Protein AF-A0A640QKX6-F1 (afdb_monomer)

Mean predicted aligned error: 11.01 Å

Secondary structure (DSSP, 8-state):
-HHHHHHHHHHHHT--------------HHHHHH-TT--EE-PPPSSSS-EEEEETTEEEEEEEEGGGT--EEPTTSSEE--EEEEETTS-B-

pLDDT: mean 84.69, std 12.47, range [55.06, 97.12]

Nearest PDB structures (foldseek):
  4ch6-assembly1_A  TM=5.713E-01  e=3.322E+00  Methanosarcina mazei Go1
  5k1x-assembly1_A-2  TM=4.151E-01  e=3.128E+00  Methanosarcina mazei
  7cs1-assembly1_A  TM=3.395E-01  e=1.819E+00  Mycolicibacterium smegmatis MC2 155

Radius of gyration: 22.85 Å; Cα contacts (8 Å, |Δi|>4): 126; chains: 1; bounding box: 66×24×56 Å

Structure (mmCIF, N/CA/C/O backbone):
data_AF-A0A640QKX6-F1
#
_entry.id   AF-A0A640QKX6-F1
#
loop_
_atom_site.group_PDB
_atom_site.id
_atom_site.type_symbol
_atom_site.label_atom_id
_atom_site.label_alt_id
_atom_site.label_comp_id
_atom_site.label_asym_id
_atom_site.label_entity_id
_atom_site.label_seq_id
_atom_site.pdbx_PDB_ins_code
_atom_site.Cartn_x
_atom_site.Cartn_y
_atom_site.Cartn_z
_atom_site.occupancy
_atom_site.B_iso_or_equiv
_atom_site.auth_seq_id
_atom_site.auth_comp_id
_atom_site.auth_as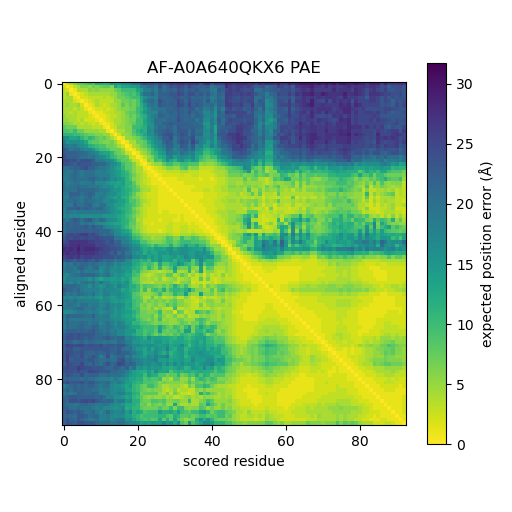ym_id
_atom_site.auth_atom_id
_atom_site.pdbx_PDB_model_num
ATOM 1 N N . MET A 1 1 ? -46.124 -13.759 39.223 1.00 60.88 1 MET A N 1
ATOM 2 C CA . MET A 1 1 ? -44.751 -13.410 39.667 1.00 60.88 1 MET A CA 1
ATOM 3 C C . MET A 1 1 ? -43.675 -14.411 39.217 1.00 60.88 1 MET A C 1
ATOM 5 O O . MET A 1 1 ? -42.645 -13.969 38.739 1.00 60.88 1 MET A O 1
ATOM 9 N N . ARG A 1 2 ? -43.899 -15.738 39.282 1.00 64.56 2 ARG A N 1
ATOM 10 C CA . ARG A 1 2 ? -42.896 -16.768 38.902 1.00 64.56 2 ARG A CA 1
ATOM 11 C C . ARG A 1 2 ? -42.511 -16.800 37.407 1.00 64.56 2 ARG A C 1
ATOM 13 O O . ARG A 1 2 ? -41.360 -17.054 37.087 1.00 64.56 2 ARG A O 1
ATOM 20 N N . ILE A 1 3 ? -43.450 -16.493 36.507 1.00 69.69 3 ILE A N 1
ATOM 21 C CA . ILE A 1 3 ? -43.237 -16.538 35.044 1.00 69.69 3 ILE A CA 1
ATOM 22 C C . ILE A 1 3 ? -42.337 -15.380 34.573 1.00 69.69 3 ILE A C 1
ATOM 24 O O . ILE A 1 3 ? -41.414 -15.588 33.796 1.00 69.69 3 ILE A O 1
ATOM 28 N N . ALA A 1 4 ? -42.534 -14.178 35.129 1.00 70.06 4 ALA A N 1
ATOM 29 C CA . ALA A 1 4 ? -41.716 -13.001 34.822 1.00 70.06 4 ALA A CA 1
ATOM 30 C C . ALA A 1 4 ? -40.243 -13.177 35.238 1.00 70.06 4 ALA A C 1
ATOM 32 O O . ALA A 1 4 ? -39.340 -12.753 34.523 1.00 70.06 4 ALA A O 1
ATOM 33 N N . PHE A 1 5 ? -39.996 -13.862 36.361 1.00 68.12 5 PHE A N 1
ATOM 34 C CA . PHE A 1 5 ? -38.643 -14.156 36.840 1.00 68.12 5 PHE A CA 1
ATOM 35 C C . PHE A 1 5 ? -37.911 -15.150 35.920 1.00 68.12 5 PHE A C 1
ATOM 37 O O . PHE A 1 5 ? -36.729 -14.981 35.630 1.00 68.12 5 PHE A O 1
ATOM 44 N N . SER A 1 6 ? -38.638 -16.143 35.392 1.00 68.88 6 SER A N 1
ATOM 45 C CA . SER A 1 6 ? -38.100 -17.115 34.432 1.00 68.88 6 SER A CA 1
ATOM 46 C C . SER A 1 6 ? -37.765 -16.479 33.078 1.00 68.88 6 SER A C 1
ATOM 48 O O . SER A 1 6 ? -36.744 -16.826 32.487 1.00 68.88 6 SER A O 1
ATOM 50 N N . SER A 1 7 ? -38.577 -15.531 32.595 1.00 67.31 7 SER A N 1
ATOM 51 C CA . SER A 1 7 ? -38.293 -14.802 31.348 1.00 67.31 7 SER A CA 1
ATOM 52 C C . SER A 1 7 ? -37.071 -13.890 31.456 1.00 67.31 7 SER A C 1
ATOM 54 O O . SER A 1 7 ? -36.322 -13.782 30.493 1.00 67.31 7 SER A O 1
ATOM 56 N N . ILE A 1 8 ? -36.831 -13.273 32.617 1.00 74.69 8 ILE A N 1
ATOM 57 C CA . ILE A 1 8 ? -35.651 -12.422 32.847 1.00 74.69 8 ILE A CA 1
ATOM 58 C C . ILE A 1 8 ? -34.358 -13.242 32.845 1.00 74.69 8 ILE A C 1
ATOM 60 O O . ILE A 1 8 ? -33.379 -12.836 32.225 1.00 74.69 8 ILE A O 1
ATOM 64 N N . ILE A 1 9 ? -34.364 -14.418 33.479 1.00 71.94 9 ILE A N 1
ATOM 65 C CA . ILE A 1 9 ? -33.216 -15.336 33.474 1.00 71.94 9 ILE A CA 1
ATOM 66 C C . ILE A 1 9 ? -32.941 -15.867 32.063 1.00 71.94 9 ILE A C 1
ATOM 68 O O . ILE A 1 9 ? -31.786 -15.936 31.653 1.00 71.94 9 ILE A O 1
ATOM 72 N N . PHE A 1 10 ? -33.988 -16.178 31.294 1.00 72.94 10 PHE A N 1
ATOM 73 C CA . PHE A 1 10 ? -33.844 -16.600 29.901 1.00 72.94 10 PHE A CA 1
ATOM 74 C C . PHE A 1 10 ? -33.264 -15.486 29.014 1.00 72.94 10 PHE A C 1
ATOM 76 O O . PHE A 1 10 ? -32.377 -15.747 28.207 1.00 72.94 10 PHE A O 1
ATOM 83 N N . LEU A 1 11 ? -33.684 -14.231 29.216 1.00 67.81 11 LEU A N 1
ATOM 84 C CA . LEU A 1 11 ? -33.148 -13.077 28.486 1.00 67.81 11 LEU A CA 1
ATOM 85 C C . LEU A 1 11 ? -31.673 -12.795 28.832 1.00 67.81 11 LEU A C 1
ATOM 87 O O . LEU A 1 11 ? -30.896 -12.418 27.960 1.00 67.81 11 LEU A O 1
ATOM 91 N N . LEU A 1 12 ? -31.272 -13.018 30.089 1.00 66.19 12 LEU A N 1
ATOM 92 C CA . LEU A 1 12 ? -29.885 -12.873 30.554 1.00 66.19 12 LEU A CA 1
ATOM 93 C C . LEU A 1 12 ? -28.950 -13.960 30.001 1.00 66.19 12 LEU A C 1
ATOM 95 O O . LEU A 1 12 ? -27.771 -13.687 29.781 1.00 66.19 12 LEU A O 1
ATOM 99 N N . LEU A 1 13 ? -29.468 -15.165 29.741 1.00 64.50 13 LEU A N 1
ATOM 100 C CA . LEU A 1 13 ? -28.711 -16.267 29.136 1.00 64.50 13 LEU A CA 1
ATOM 101 C C . LEU A 1 13 ? -28.479 -16.084 27.624 1.00 64.50 13 LEU A C 1
ATOM 103 O O . LEU A 1 13 ? -27.568 -16.706 27.082 1.00 64.50 13 LEU A O 1
ATOM 107 N N . LEU A 1 14 ? -29.244 -15.214 26.949 1.00 60.16 14 LEU A N 1
ATOM 108 C CA . LEU A 1 14 ? -29.052 -14.890 25.526 1.00 60.16 14 LEU A CA 1
ATOM 109 C C . LEU A 1 14 ? -27.948 -13.855 25.254 1.00 60.16 14 LEU A C 1
ATOM 111 O O . LEU A 1 14 ? -27.601 -13.648 24.091 1.00 60.16 14 LEU A O 1
ATOM 115 N N . SER A 1 15 ? -27.369 -13.219 26.278 1.00 60.56 15 SER A N 1
ATOM 116 C CA . SER A 1 15 ? -26.204 -12.340 26.104 1.00 60.56 15 SER A CA 1
ATOM 117 C C . SER A 1 15 ? -24.950 -13.171 25.828 1.00 60.56 15 SER A C 1
ATOM 119 O O . SER A 1 15 ? -24.078 -13.347 26.682 1.00 60.56 15 SER A O 1
ATOM 121 N N . THR A 1 16 ? -24.852 -13.701 24.611 1.00 61.88 16 THR A N 1
ATOM 122 C CA . THR A 1 16 ? -23.625 -14.281 24.077 1.00 61.88 16 THR A CA 1
ATOM 123 C C . THR A 1 16 ? -22.524 -13.230 24.143 1.00 61.88 16 THR A C 1
ATOM 125 O O . THR A 1 16 ? -22.668 -12.126 23.613 1.00 61.88 16 THR A O 1
ATOM 128 N N . LYS A 1 17 ? -21.418 -13.566 24.806 1.00 58.09 17 LYS A N 1
ATOM 129 C CA . LYS A 1 17 ? -20.199 -12.758 24.819 1.00 58.09 17 LYS A CA 1
ATOM 130 C C . LYS A 1 17 ? -19.671 -12.698 23.382 1.00 58.09 17 LYS A C 1
ATOM 132 O O . LYS A 1 17 ? -19.033 -13.642 22.929 1.00 58.09 17 LYS A O 1
ATOM 137 N N . VAL A 1 18 ? -19.957 -11.615 22.661 1.00 62.81 18 VAL A N 1
ATOM 138 C CA . VAL A 1 18 ? -19.244 -11.297 21.419 1.00 62.81 18 VAL A CA 1
ATOM 139 C C . VAL A 1 18 ? -17.807 -10.988 21.825 1.00 62.81 18 VAL A C 1
ATOM 141 O O . VAL A 1 18 ? -17.514 -9.924 22.367 1.00 62.81 18 VAL A O 1
ATOM 144 N N . LEU A 1 19 ? -16.921 -11.963 21.646 1.00 61.03 19 LEU A N 1
ATOM 145 C CA . LEU A 1 19 ? -15.483 -11.744 21.696 1.00 61.03 19 LEU A CA 1
ATOM 146 C C . LEU A 1 19 ? -15.127 -10.955 20.436 1.00 61.03 19 LEU A C 1
ATOM 148 O O . LEU A 1 19 ? -15.063 -11.515 19.346 1.00 61.03 19 LEU A O 1
ATOM 152 N N . ALA A 1 20 ? -14.956 -9.642 20.580 1.00 55.06 20 ALA A N 1
ATOM 153 C CA . ALA A 1 20 ? -14.319 -8.832 19.555 1.00 55.06 20 ALA A CA 1
ATOM 154 C C . ALA A 1 20 ? -12.844 -9.254 19.494 1.00 55.06 20 ALA A C 1
ATOM 156 O O . ALA A 1 20 ? -12.018 -8.783 20.276 1.00 55.06 20 ALA A O 1
ATOM 157 N N . GLN A 1 21 ? -12.537 -10.216 18.626 1.00 61.09 21 GLN A N 1
ATOM 158 C CA . GLN A 1 21 ? -11.165 -10.580 18.308 1.00 61.09 21 GLN A CA 1
ATOM 159 C C . GLN A 1 21 ? -10.529 -9.372 17.608 1.00 61.09 21 GLN A C 1
ATOM 161 O O . GLN A 1 21 ? -11.056 -8.867 16.618 1.00 61.09 21 GLN A O 1
ATOM 166 N N . SER A 1 22 ? -9.442 -8.849 18.171 1.00 66.38 22 SER A N 1
ATOM 167 C CA . SER A 1 22 ? -8.691 -7.764 17.545 1.00 66.38 22 SER A CA 1
ATOM 168 C C . SER A 1 22 ? -7.929 -8.326 16.349 1.00 66.38 22 SER A C 1
ATOM 170 O O . SER A 1 22 ? -6.841 -8.864 16.519 1.00 66.38 22 SER A O 1
ATOM 172 N N . ASP A 1 23 ? -8.486 -8.175 15.150 1.00 72.62 23 ASP A N 1
ATOM 173 C CA . ASP A 1 23 ? -7.854 -8.572 13.881 1.00 72.62 23 ASP A CA 1
ATOM 174 C C . ASP A 1 23 ? -6.755 -7.592 13.420 1.00 72.62 23 ASP A C 1
ATOM 176 O O . ASP A 1 23 ? -6.381 -7.576 12.248 1.00 72.62 23 ASP A O 1
ATOM 180 N N . ALA A 1 24 ? -6.266 -6.724 14.308 1.00 82.81 24 ALA A N 1
ATOM 181 C CA . ALA A 1 24 ? -5.195 -5.797 13.978 1.00 82.81 24 ALA A CA 1
ATOM 182 C C . ALA A 1 24 ? -3.894 -6.556 13.684 1.00 82.81 24 ALA A C 1
ATOM 184 O O . ALA A 1 24 ? -3.519 -7.471 14.418 1.00 82.81 24 ALA A O 1
ATOM 185 N N . THR A 1 25 ? -3.205 -6.153 12.621 1.00 86.25 25 THR A N 1
ATOM 186 C CA . THR A 1 25 ? -1.888 -6.682 12.241 1.00 86.25 25 THR A CA 1
ATOM 187 C C . THR A 1 25 ? -0.857 -5.566 12.289 1.00 86.25 25 THR A C 1
ATOM 189 O O . THR A 1 25 ? -1.213 -4.387 12.257 1.00 86.25 25 THR A O 1
ATOM 192 N N . ASP A 1 26 ? 0.423 -5.931 12.291 1.00 90.31 26 ASP A N 1
ATOM 193 C CA . ASP A 1 26 ? 1.484 -4.953 12.072 1.00 90.31 26 ASP A CA 1
ATOM 194 C C . ASP A 1 26 ? 1.321 -4.297 10.695 1.00 90.31 26 ASP A C 1
ATOM 196 O O . ASP A 1 26 ? 1.000 -4.959 9.701 1.00 90.31 26 ASP A O 1
ATOM 200 N N . ILE A 1 27 ? 1.513 -2.978 10.650 1.00 92.69 27 ILE A N 1
ATOM 201 C CA . ILE A 1 27 ? 1.430 -2.179 9.427 1.00 92.69 27 ILE A CA 1
ATOM 202 C C . ILE A 1 27 ? 2.858 -1.823 9.005 1.00 92.69 27 ILE A C 1
ATOM 204 O O . ILE A 1 27 ? 3.520 -1.067 9.722 1.00 92.69 27 ILE A O 1
ATOM 208 N N . PRO A 1 28 ? 3.352 -2.341 7.865 1.00 92.50 28 PRO A N 1
ATOM 209 C CA . PRO A 1 28 ? 4.644 -1.943 7.319 1.00 92.50 28 PRO A CA 1
ATOM 210 C C . PRO A 1 28 ? 4.731 -0.426 7.127 1.00 92.50 28 PRO A C 1
ATOM 212 O O . PRO A 1 28 ? 3.754 0.209 6.728 1.00 92.50 28 PRO A O 1
ATOM 215 N N . GLU A 1 29 ? 5.908 0.156 7.368 1.00 94.12 29 GLU A N 1
ATOM 216 C CA . GLU A 1 29 ? 6.113 1.612 7.325 1.00 94.12 29 GLU A CA 1
ATOM 217 C C . GLU A 1 29 ? 5.694 2.222 5.978 1.00 94.12 29 GLU A C 1
ATOM 219 O O . GLU A 1 29 ? 5.050 3.271 5.933 1.00 94.12 29 GLU A O 1
ATOM 224 N N . ASP A 1 30 ? 6.002 1.538 4.877 1.00 91.19 30 ASP A N 1
ATOM 225 C CA . ASP A 1 30 ? 5.685 2.022 3.534 1.00 91.19 30 ASP A CA 1
ATOM 226 C C . ASP A 1 30 ? 4.183 1.970 3.233 1.00 91.19 30 ASP A C 1
ATOM 228 O O . ASP A 1 30 ? 3.660 2.858 2.564 1.00 91.19 30 ASP A O 1
ATOM 232 N N . ILE A 1 31 ? 3.454 1.016 3.822 1.00 90.50 31 ILE A N 1
ATOM 233 C CA . ILE A 1 31 ? 1.986 0.993 3.769 1.00 90.50 31 ILE A CA 1
ATOM 234 C C . ILE A 1 31 ? 1.407 2.108 4.644 1.00 90.50 31 ILE A C 1
ATOM 236 O O . ILE A 1 31 ? 0.471 2.781 4.220 1.00 90.50 31 ILE A O 1
ATOM 240 N N . TYR A 1 32 ? 1.967 2.353 5.832 1.00 93.75 32 TYR A N 1
ATOM 241 C CA . TYR A 1 32 ? 1.503 3.412 6.736 1.00 93.75 32 TYR A CA 1
ATOM 242 C C . TYR A 1 32 ? 1.626 4.811 6.116 1.00 93.75 32 TYR A C 1
ATOM 244 O O . TYR A 1 32 ? 0.727 5.637 6.272 1.00 93.75 32 TYR A O 1
ATOM 252 N N . LYS A 1 33 ? 2.705 5.074 5.366 1.00 94.31 33 LYS A N 1
ATOM 253 C CA . LYS A 1 33 ? 2.894 6.341 4.635 1.00 94.31 33 LYS A CA 1
ATOM 254 C C . LYS A 1 33 ? 1.766 6.615 3.636 1.00 94.31 33 LYS A C 1
ATOM 256 O O . LYS A 1 33 ? 1.417 7.774 3.429 1.00 94.31 33 LYS A O 1
ATOM 261 N N . ILE A 1 34 ? 1.204 5.561 3.045 1.00 92.75 34 ILE A N 1
ATOM 262 C CA . ILE A 1 34 ? 0.141 5.635 2.034 1.00 92.75 34 ILE A CA 1
ATOM 263 C C . ILE A 1 34 ? -1.248 5.613 2.690 1.00 92.75 34 ILE A C 1
ATOM 265 O O . ILE A 1 34 ? -2.129 6.395 2.336 1.00 92.75 34 ILE A O 1
ATOM 269 N N . PHE A 1 35 ? -1.441 4.741 3.681 1.00 93.69 35 PHE A N 1
ATOM 270 C CA . PHE A 1 35 ? -2.696 4.535 4.402 1.00 93.69 35 PHE A CA 1
ATOM 271 C C . PHE A 1 35 ? -2.491 4.695 5.920 1.00 93.69 35 PHE A C 1
ATOM 273 O O . PHE A 1 35 ? -2.471 3.701 6.649 1.00 93.69 35 PHE A O 1
ATOM 280 N N . PRO A 1 36 ? -2.425 5.935 6.442 1.00 91.88 36 PRO A N 1
ATOM 281 C CA . PRO A 1 36 ? -2.126 6.188 7.858 1.00 91.88 36 PRO A CA 1
ATOM 282 C C . PRO A 1 36 ? -3.164 5.627 8.838 1.00 91.88 36 PRO A C 1
ATOM 284 O O . PRO A 1 36 ? -2.884 5.445 10.017 1.00 91.88 36 PRO A O 1
ATOM 287 N N . ASN A 1 37 ? -4.377 5.360 8.347 1.00 92.50 37 ASN A N 1
ATOM 288 C CA . ASN A 1 37 ? -5.485 4.820 9.135 1.00 92.50 37 ASN A CA 1
ATOM 289 C C . ASN A 1 37 ? -5.636 3.295 8.994 1.00 92.50 37 ASN A C 1
ATOM 291 O O . ASN A 1 37 ? -6.634 2.740 9.459 1.00 92.50 37 ASN A O 1
ATOM 295 N N . ALA A 1 38 ? -4.703 2.619 8.313 1.00 91.25 38 ALA A N 1
ATOM 296 C CA . ALA A 1 38 ? -4.731 1.172 8.172 1.00 91.25 38 ALA A CA 1
ATOM 297 C C . ALA A 1 38 ? -4.622 0.509 9.548 1.00 91.25 38 ALA A C 1
ATOM 299 O O . ALA A 1 38 ? -3.755 0.840 10.354 1.00 91.25 38 ALA A O 1
ATOM 300 N N . THR A 1 39 ? -5.504 -0.449 9.805 1.00 90.31 39 THR A N 1
ATOM 301 C CA . THR A 1 39 ? -5.480 -1.245 11.040 1.00 90.31 39 THR A CA 1
ATOM 302 C C . THR A 1 39 ? -5.166 -2.707 10.766 1.00 90.31 39 THR A C 1
ATOM 304 O O . THR A 1 39 ? -4.895 -3.453 11.700 1.00 90.31 39 THR A O 1
ATOM 307 N N . ARG A 1 40 ? -5.259 -3.138 9.501 1.00 89.94 40 ARG A N 1
ATOM 308 C CA . ARG A 1 40 ? -5.007 -4.517 9.095 1.00 89.94 40 ARG A CA 1
ATOM 309 C C . ARG A 1 40 ? -4.509 -4.600 7.654 1.00 89.94 40 ARG A C 1
ATOM 311 O O . ARG A 1 40 ? -5.104 -4.003 6.752 1.00 89.94 40 ARG A O 1
ATOM 318 N N . VAL A 1 41 ? -3.477 -5.410 7.459 1.00 88.50 41 VAL A N 1
ATOM 319 C CA . VAL A 1 41 ? -2.921 -5.833 6.173 1.00 88.50 41 VAL A CA 1
ATOM 320 C C . VAL A 1 41 ? -3.054 -7.351 6.111 1.00 88.50 41 VAL A C 1
ATOM 322 O O . VAL A 1 41 ? -2.668 -8.052 7.043 1.00 88.50 41 VAL A O 1
ATOM 325 N N . VAL A 1 42 ? -3.672 -7.855 5.047 1.00 83.56 42 VAL A N 1
ATOM 326 C CA . VAL A 1 42 ? -3.886 -9.297 4.842 1.00 83.56 42 VAL A CA 1
ATOM 327 C C . VAL A 1 42 ? -2.905 -9.790 3.783 1.00 83.56 42 VAL A C 1
ATOM 329 O O . VAL A 1 42 ? -2.419 -8.989 2.991 1.00 83.56 42 VAL A O 1
ATOM 332 N N . GLU A 1 43 ? -2.611 -11.090 3.766 1.00 78.00 43 GLU A N 1
ATOM 333 C CA . GLU A 1 43 ? -1.783 -11.701 2.724 1.00 78.00 43 GLU A CA 1
ATOM 334 C C . GLU A 1 43 ? -2.262 -11.341 1.309 1.00 78.00 43 GLU A C 1
ATOM 336 O O . GLU A 1 43 ? -3.457 -11.142 1.058 1.00 78.00 43 GLU A O 1
ATOM 341 N N . MET A 1 44 ? -1.300 -11.263 0.386 1.00 74.06 44 MET A N 1
ATOM 342 C CA . MET A 1 44 ? -1.559 -11.022 -1.030 1.00 74.06 44 MET A CA 1
ATOM 343 C C . MET A 1 44 ? -2.556 -12.034 -1.592 1.00 74.06 44 MET A C 1
ATOM 345 O O . MET A 1 44 ? -2.504 -13.226 -1.281 1.00 74.06 44 MET A O 1
ATOM 349 N N . HIS A 1 45 ? -3.433 -11.565 -2.480 1.00 69.00 45 HIS A N 1
ATOM 350 C CA . HIS A 1 45 ? -4.281 -12.467 -3.249 1.00 69.00 45 HIS A CA 1
ATOM 351 C C . HIS A 1 45 ? -3.408 -13.417 -4.088 1.00 69.00 45 HIS A C 1
ATOM 353 O O . HIS A 1 45 ? -2.427 -13.005 -4.703 1.00 69.00 45 HIS A O 1
ATOM 359 N N . THR A 1 46 ? -3.763 -14.702 -4.133 1.00 64.56 46 THR A N 1
ATOM 360 C CA . THR A 1 46 ? -2.977 -15.732 -4.840 1.00 64.56 46 THR A CA 1
ATOM 361 C C . THR A 1 46 ? -2.944 -15.540 -6.354 1.00 64.56 46 THR A C 1
ATOM 363 O O . THR A 1 46 ? -2.034 -16.026 -7.020 1.00 64.56 46 THR A O 1
ATOM 366 N N . ASP A 1 47 ? -3.929 -14.821 -6.890 1.00 77.50 47 ASP A N 1
ATOM 367 C CA . ASP A 1 47 ? -4.186 -14.760 -8.328 1.00 77.50 47 ASP A CA 1
ATOM 368 C C . ASP A 1 47 ? -3.562 -13.504 -8.958 1.00 77.50 47 ASP A C 1
ATOM 370 O O . ASP A 1 47 ? -3.238 -13.479 -10.145 1.00 77.50 47 ASP A O 1
ATOM 374 N N . ILE A 1 48 ? -3.389 -12.451 -8.153 1.00 80.50 48 ILE A N 1
ATOM 375 C CA . ILE A 1 48 ? -2.822 -11.156 -8.529 1.00 80.50 48 ILE A CA 1
ATOM 376 C C . ILE A 1 48 ? -2.045 -10.648 -7.315 1.00 80.50 48 ILE A C 1
ATOM 378 O O . ILE A 1 48 ? -2.612 -10.564 -6.228 1.00 80.50 48 ILE A O 1
ATOM 382 N N . LYS A 1 49 ? -0.774 -10.276 -7.507 1.00 88.25 49 LYS A N 1
ATOM 383 C CA . LYS A 1 49 ? 0.130 -9.778 -6.457 1.00 88.25 49 LYS A CA 1
ATOM 384 C C . LYS A 1 49 ? -0.265 -8.377 -5.967 1.00 88.25 49 LYS A C 1
ATOM 386 O O . LYS A 1 49 ? 0.389 -7.382 -6.251 1.00 88.25 49 LYS A O 1
ATOM 391 N N . VAL A 1 50 ? -1.401 -8.298 -5.289 1.00 92.19 50 VAL A N 1
ATOM 392 C CA . VAL A 1 50 ? -1.919 -7.094 -4.642 1.00 92.19 50 VAL A CA 1
ATOM 393 C C . VAL A 1 50 ? -2.311 -7.431 -3.212 1.00 92.19 50 VAL A C 1
ATOM 395 O O . VAL A 1 50 ? -2.893 -8.482 -2.929 1.00 92.19 50 VAL A O 1
ATOM 398 N N . THR A 1 51 ? -2.007 -6.506 -2.314 1.00 94.19 51 THR A N 1
ATOM 399 C CA . THR A 1 51 ? -2.250 -6.612 -0.879 1.00 94.19 51 THR A CA 1
ATOM 400 C C . THR A 1 51 ? -3.433 -5.715 -0.506 1.00 94.19 51 THR A C 1
ATOM 402 O O . THR A 1 51 ? -3.331 -4.496 -0.659 1.00 94.19 51 THR A O 1
ATOM 405 N N . PRO A 1 52 ? -4.573 -6.253 -0.040 1.00 94.12 52 PRO A N 1
ATOM 406 C CA . PRO A 1 52 ? -5.715 -5.431 0.351 1.00 94.12 52 PRO A CA 1
ATOM 407 C C .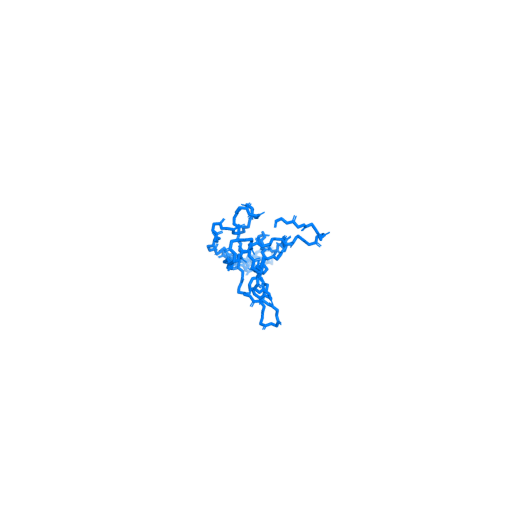 PRO A 1 52 ? -5.485 -4.764 1.720 1.00 94.12 52 PRO A C 1
ATOM 409 O O . PRO A 1 52 ? -5.057 -5.409 2.682 1.00 94.12 52 PRO A O 1
ATOM 412 N N . VAL A 1 53 ? -5.813 -3.472 1.822 1.00 94.81 53 VAL A N 1
ATOM 413 C CA . VAL A 1 53 ? -5.600 -2.641 3.021 1.00 94.81 53 VAL A CA 1
ATOM 414 C C . VAL A 1 53 ? -6.935 -2.229 3.635 1.00 94.81 53 VAL A C 1
ATOM 416 O O . VAL A 1 53 ? -7.807 -1.689 2.948 1.00 94.81 53 VAL A O 1
ATOM 419 N N . TYR A 1 54 ? -7.093 -2.450 4.944 1.00 94.00 54 TYR A N 1
ATOM 420 C CA . TYR A 1 54 ? -8.354 -2.232 5.657 1.00 94.00 54 TYR A CA 1
ATOM 421 C C . TYR A 1 54 ? -8.223 -1.260 6.835 1.00 94.00 54 TYR A C 1
ATOM 423 O O . TYR A 1 54 ? -7.212 -1.234 7.542 1.00 94.00 54 TYR A O 1
ATOM 431 N N . GLN A 1 55 ? -9.316 -0.542 7.101 1.00 93.25 55 GLN A N 1
ATOM 432 C CA . GLN A 1 55 ? -9.613 0.076 8.390 1.00 93.25 55 GLN A CA 1
ATOM 433 C C . GLN A 1 55 ? -10.781 -0.684 9.018 1.00 93.25 55 GLN A C 1
ATOM 435 O O . GLN A 1 55 ? -11.914 -0.613 8.540 1.00 93.25 55 GLN A O 1
ATOM 440 N N . LEU A 1 56 ? -10.513 -1.422 10.092 1.00 89.94 56 LEU A N 1
ATOM 441 C CA . LEU A 1 56 ? -11.451 -2.379 10.678 1.00 89.94 56 LEU A CA 1
ATOM 442 C C . LEU A 1 56 ? -11.986 -3.339 9.594 1.00 89.94 56 LEU A C 1
ATOM 444 O O . LEU A 1 56 ? -11.213 -4.090 9.002 1.00 89.94 56 LEU A O 1
ATOM 448 N N . GLN A 1 57 ? -13.293 -3.305 9.312 1.00 87.31 57 GLN A N 1
ATOM 449 C CA . GLN A 1 57 ? -13.941 -4.114 8.272 1.00 87.31 57 GLN A CA 1
ATOM 450 C C . GLN A 1 57 ? -14.079 -3.384 6.924 1.00 87.31 57 GLN A C 1
ATOM 452 O O . GLN A 1 57 ? -14.566 -3.969 5.958 1.00 87.31 57 GLN A O 1
ATOM 457 N N . GLN A 1 58 ? -13.663 -2.120 6.832 1.00 92.88 58 GLN A N 1
ATOM 458 C CA . GLN A 1 58 ? -13.771 -1.323 5.614 1.00 92.88 58 GLN A CA 1
ATOM 459 C C . GLN A 1 58 ? -12.510 -1.468 4.758 1.00 92.88 58 GLN A C 1
ATOM 461 O O . GLN A 1 58 ? -11.410 -1.146 5.208 1.00 92.88 58 GLN A O 1
ATOM 466 N N . LEU A 1 59 ? -12.673 -1.905 3.507 1.00 94.81 59 LEU A N 1
ATOM 467 C CA . LEU A 1 59 ? -11.602 -1.882 2.509 1.00 94.81 59 LEU A CA 1
ATOM 468 C C . LEU A 1 59 ? -11.279 -0.427 2.136 1.00 94.81 59 LEU A C 1
ATOM 470 O O . LEU A 1 59 ? -12.152 0.303 1.662 1.00 94.81 59 LEU A O 1
ATOM 474 N N . LEU A 1 60 ? -10.027 -0.014 2.335 1.00 96.12 60 LEU A N 1
ATOM 475 C CA . LEU A 1 60 ? -9.531 1.304 1.928 1.00 96.12 60 LEU A CA 1
ATOM 476 C C . LEU A 1 60 ? -8.996 1.291 0.492 1.00 96.12 60 LEU A C 1
ATOM 478 O O . LEU A 1 60 ? -9.184 2.258 -0.250 1.00 96.12 60 LEU A O 1
ATOM 482 N N . GLY A 1 61 ? -8.349 0.194 0.098 1.00 96.06 61 GLY A N 1
ATOM 483 C CA . GLY A 1 61 ? -7.691 0.066 -1.196 1.00 96.06 61 GLY A CA 1
ATOM 484 C C . GLY A 1 61 ? -6.739 -1.125 -1.256 1.00 96.06 61 GLY A C 1
ATOM 485 O O . GLY A 1 61 ? -6.840 -2.055 -0.454 1.00 96.06 61 GLY A O 1
ATOM 486 N N . TYR A 1 62 ? -5.810 -1.074 -2.204 1.00 95.62 62 TYR A N 1
ATOM 487 C CA . TYR A 1 62 ? -4.820 -2.113 -2.476 1.00 95.62 62 TYR A CA 1
ATOM 488 C C . TYR A 1 62 ? -3.418 -1.505 -2.551 1.00 95.62 62 TYR A C 1
ATOM 490 O O . TYR A 1 62 ? -3.264 -0.382 -3.029 1.00 95.62 62 TYR A O 1
ATOM 498 N N . VAL A 1 63 ? -2.4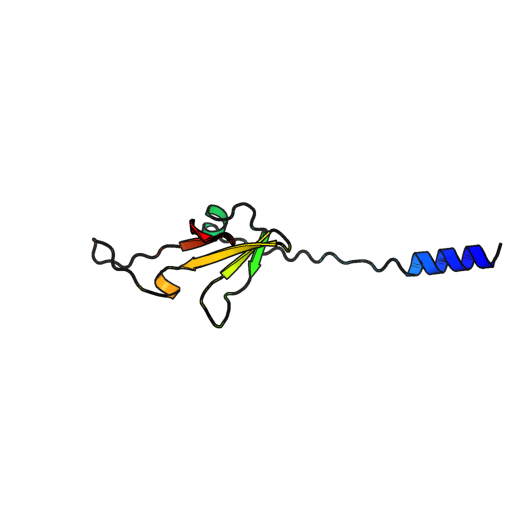08 -2.250 -2.110 1.00 95.81 63 VAL A N 1
ATOM 499 C CA . VAL A 1 63 ? -0.987 -1.907 -2.256 1.00 95.81 63 VAL A CA 1
ATOM 500 C C . VAL A 1 63 ? -0.274 -3.003 -3.031 1.00 95.81 63 VAL A C 1
ATOM 502 O O . VAL A 1 63 ? -0.532 -4.187 -2.810 1.00 95.81 63 VAL A O 1
ATOM 505 N N . PHE A 1 64 ? 0.624 -2.613 -3.926 1.00 94.69 64 PHE A N 1
ATOM 506 C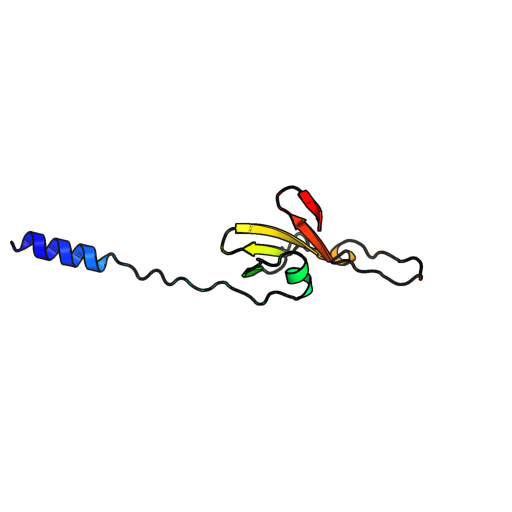 CA . PHE A 1 64 ? 1.520 -3.522 -4.634 1.00 94.69 64 PHE A CA 1
ATOM 507 C C . PHE A 1 64 ? 2.827 -2.821 -4.989 1.00 94.69 64 PHE A C 1
ATOM 509 O O . PHE A 1 64 ? 2.907 -1.588 -4.984 1.00 94.69 64 PHE A O 1
ATOM 516 N N . GLU A 1 65 ? 3.844 -3.608 -5.309 1.00 94.62 65 GLU A N 1
ATOM 517 C CA . GLU A 1 65 ? 5.119 -3.109 -5.803 1.00 94.62 6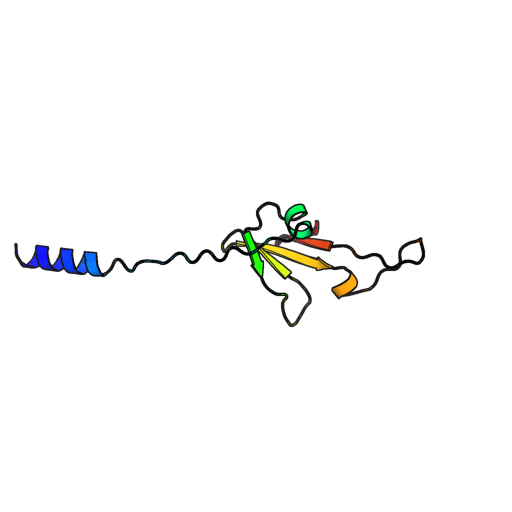5 GLU A CA 1
ATOM 518 C C . GLU A 1 65 ? 5.144 -3.161 -7.331 1.00 94.62 65 GLU A C 1
ATOM 520 O O . GLU A 1 65 ? 4.587 -4.062 -7.956 1.00 94.62 65 GLU A O 1
ATOM 525 N N . SER A 1 66 ? 5.812 -2.212 -7.982 1.00 94.12 66 SER A N 1
ATOM 526 C CA . SER A 1 66 ? 5.946 -2.252 -9.442 1.00 94.12 66 SER A CA 1
ATOM 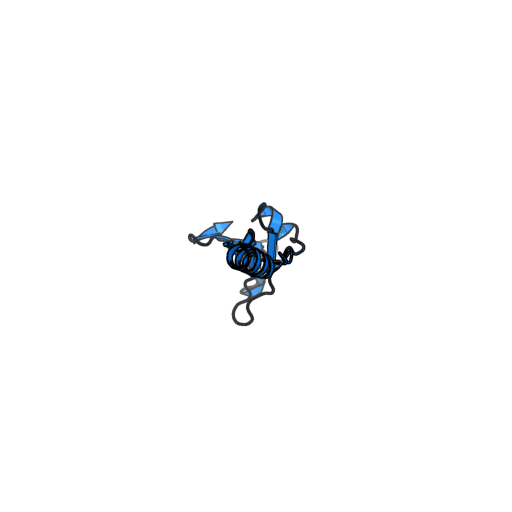527 C C . SER A 1 66 ? 6.573 -3.560 -9.933 1.00 94.12 66 SER A C 1
ATOM 529 O O . SER A 1 66 ? 6.084 -4.143 -10.902 1.00 94.12 66 SER A O 1
ATOM 531 N N . SER A 1 67 ? 7.597 -4.051 -9.224 1.00 93.25 67 SER A N 1
ATOM 532 C CA . SER A 1 67 ? 8.311 -5.290 -9.558 1.00 93.25 67 SER A CA 1
ATOM 533 C C . SER A 1 67 ? 7.463 -6.549 -9.384 1.00 93.25 67 SER A C 1
ATOM 535 O O . SER A 1 67 ? 7.834 -7.616 -9.872 1.00 93.25 67 SER A O 1
ATOM 537 N N . ASP A 1 68 ? 6.295 -6.455 -8.741 1.00 92.06 68 ASP A N 1
ATOM 538 C CA . ASP A 1 68 ? 5.345 -7.563 -8.728 1.00 92.06 68 ASP A CA 1
ATOM 539 C C . ASP A 1 68 ? 4.851 -7.898 -10.141 1.00 92.06 68 ASP A C 1
ATOM 541 O O . ASP A 1 68 ? 4.589 -9.072 -10.436 1.00 92.06 68 ASP A O 1
ATOM 545 N N . PHE A 1 69 ? 4.793 -6.889 -11.017 1.00 91.56 69 PHE A N 1
ATOM 546 C CA . PHE A 1 69 ? 4.262 -6.983 -12.375 1.00 91.56 69 PHE A CA 1
ATOM 547 C C . PHE A 1 69 ? 5.319 -6.763 -13.457 1.00 91.56 69 PHE A C 1
ATOM 549 O O . PHE A 1 69 ? 5.358 -7.518 -14.429 1.00 91.56 69 PHE A O 1
ATOM 556 N N . VAL A 1 70 ? 6.143 -5.719 -13.326 1.00 90.38 70 VAL A N 1
ATOM 557 C CA . VAL A 1 70 ? 7.146 -5.325 -14.322 1.00 90.38 70 VAL A CA 1
ATOM 558 C C . VAL A 1 70 ? 8.357 -4.702 -13.631 1.00 90.38 70 VAL A C 1
ATOM 560 O O . VAL A 1 70 ? 8.229 -3.759 -12.855 1.00 90.38 70 VAL A O 1
ATOM 563 N N . ASP A 1 71 ? 9.551 -5.160 -13.998 1.00 90.75 71 ASP A N 1
ATOM 564 C CA . ASP A 1 71 ? 10.797 -4.524 -13.579 1.00 90.75 71 ASP A CA 1
ATOM 565 C C . ASP A 1 71 ? 11.090 -3.281 -14.436 1.00 90.75 71 ASP A C 1
ATOM 567 O O . ASP A 1 71 ? 11.335 -3.376 -15.643 1.00 90.75 71 ASP A O 1
ATOM 571 N N . PHE A 1 72 ? 11.094 -2.096 -13.817 1.00 89.62 72 PHE A N 1
ATOM 572 C CA . PHE A 1 72 ? 11.436 -0.840 -14.490 1.00 89.62 72 PHE A CA 1
ATOM 573 C C . PHE A 1 72 ? 12.928 -0.521 -14.361 1.00 89.62 72 PHE A C 1
ATOM 575 O O . PHE A 1 72 ? 13.500 -0.581 -13.272 1.00 89.62 72 PHE A O 1
ATOM 582 N N . ILE A 1 73 ? 13.560 -0.105 -15.463 1.00 91.88 73 ILE A N 1
ATOM 583 C CA . ILE A 1 73 ? 14.942 0.392 -15.461 1.00 91.88 73 ILE A CA 1
ATOM 584 C C . ILE A 1 73 ? 14.928 1.917 -15.384 1.00 91.88 73 ILE A C 1
ATOM 586 O O . ILE A 1 73 ? 14.403 2.594 -16.268 1.00 91.88 73 ILE A O 1
ATOM 590 N N . GLY A 1 74 ? 15.519 2.462 -14.323 1.00 89.94 74 GLY A N 1
ATOM 591 C CA . GLY A 1 74 ? 15.698 3.901 -14.171 1.00 89.94 74 GLY A CA 1
ATOM 592 C C . GLY A 1 74 ? 16.782 4.447 -15.102 1.00 89.94 74 GLY A C 1
ATOM 593 O O . GLY A 1 74 ? 17.595 3.706 -15.652 1.00 89.94 74 GLY A O 1
ATOM 594 N N . PHE A 1 75 ? 16.866 5.773 -15.222 1.00 91.50 75 PHE A N 1
ATOM 595 C CA . PHE A 1 75 ? 17.867 6.441 -16.071 1.00 91.50 75 PHE A CA 1
ATOM 596 C C . PHE A 1 75 ? 19.325 6.089 -15.735 1.00 91.50 75 PHE A C 1
ATOM 598 O O . PHE A 1 75 ? 20.199 6.203 -16.587 1.00 91.50 75 PHE A O 1
ATOM 605 N N . SER A 1 76 ? 19.596 5.639 -14.509 1.00 93.62 76 SER A N 1
ATOM 606 C CA . SER A 1 76 ? 20.916 5.161 -14.082 1.00 93.62 76 SER A CA 1
ATOM 607 C C . SER A 1 76 ? 21.281 3.772 -14.624 1.00 93.62 76 SER A C 1
ATOM 609 O O . SER A 1 76 ? 22.373 3.281 -14.340 1.00 93.62 76 SER A O 1
ATOM 611 N N . GLY A 1 77 ? 20.367 3.110 -15.339 1.00 93.56 77 GLY A N 1
ATOM 612 C CA . GLY A 1 77 ? 20.487 1.710 -15.742 1.00 93.56 77 GLY A CA 1
ATOM 613 C C . GLY A 1 77 ? 20.211 0.715 -14.609 1.00 93.56 77 GLY A C 1
ATOM 614 O O . GLY A 1 77 ? 20.328 -0.488 -14.823 1.00 93.56 77 GLY A O 1
ATOM 615 N N . LYS A 1 78 ? 19.853 1.188 -13.406 1.00 92.19 78 LYS A N 1
ATOM 616 C CA . LYS A 1 78 ? 19.511 0.331 -12.262 1.00 92.19 78 LYS A CA 1
ATOM 617 C C . LYS A 1 78 ? 17.997 0.096 -12.177 1.00 92.19 78 LYS A C 1
ATOM 619 O O . LYS A 1 78 ? 17.242 1.009 -12.522 1.00 92.19 78 LYS A O 1
ATOM 624 N N . PRO A 1 79 ? 17.554 -1.074 -11.680 1.00 92.19 79 PRO A N 1
ATOM 625 C CA . PRO A 1 79 ? 16.148 -1.312 -11.383 1.00 92.19 79 PRO A CA 1
ATOM 626 C C . PRO A 1 79 ? 15.591 -0.278 -10.402 1.00 92.19 79 PRO A C 1
ATOM 628 O O . PRO A 1 79 ? 16.289 0.147 -9.475 1.00 92.19 79 PRO A O 1
ATOM 631 N N . VAL A 1 80 ? 14.338 0.109 -10.611 1.00 93.81 80 VAL A N 1
ATOM 632 C CA . VAL A 1 80 ? 13.572 0.966 -9.706 1.00 93.81 80 VAL A CA 1
ATOM 633 C C . VAL A 1 80 ? 12.319 0.219 -9.295 1.00 93.81 80 VAL A C 1
ATOM 635 O O . VAL A 1 80 ? 11.593 -0.287 -10.147 1.00 93.81 80 VAL A O 1
ATOM 638 N N . ASN A 1 81 ? 12.075 0.191 -7.988 1.00 94.12 81 ASN A N 1
ATOM 639 C CA . ASN A 1 81 ? 10.850 -0.330 -7.421 1.00 94.12 81 ASN A CA 1
ATOM 640 C C . ASN A 1 81 ? 10.053 0.795 -6.757 1.00 94.12 81 ASN A C 1
ATOM 642 O O . ASN A 1 81 ? 10.622 1.631 -6.052 1.00 94.12 81 ASN A O 1
ATOM 646 N N . VAL A 1 82 ? 8.750 0.810 -7.002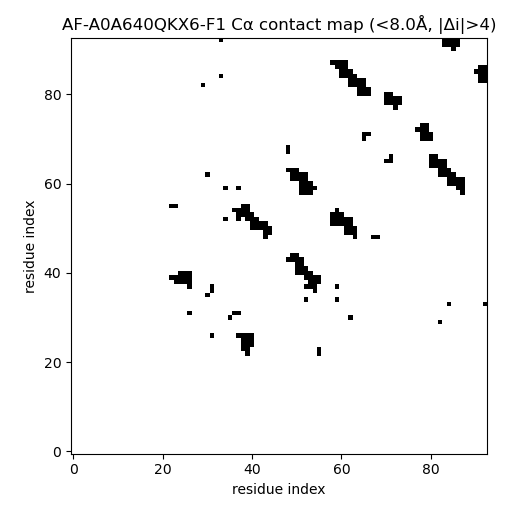 1.00 93.06 82 VAL A N 1
ATOM 647 C CA . VAL A 1 82 ? 7.802 1.786 -6.476 1.00 93.06 82 VAL A CA 1
ATOM 648 C C . VAL A 1 82 ? 6.692 1.027 -5.765 1.00 93.06 82 VAL A C 1
ATOM 650 O O . VAL A 1 82 ? 6.119 0.103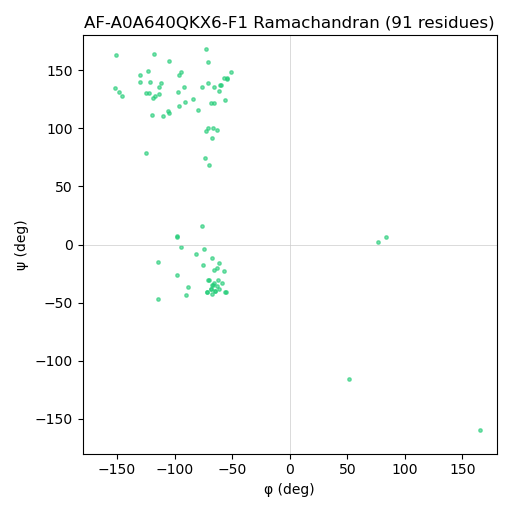 -6.337 1.00 93.06 82 VAL A O 1
ATOM 653 N N . VAL A 1 83 ? 6.376 1.439 -4.540 1.00 95.25 83 VAL A N 1
ATOM 654 C CA . VAL A 1 83 ? 5.176 0.994 -3.823 1.00 95.25 83 VAL A CA 1
ATOM 655 C C . VAL A 1 83 ? 4.018 1.876 -4.276 1.00 95.25 83 VAL A C 1
ATOM 657 O O . VAL A 1 83 ? 4.126 3.098 -4.204 1.00 95.25 83 VAL A O 1
ATOM 660 N N . ILE A 1 84 ? 2.936 1.271 -4.762 1.00 95.50 84 ILE A N 1
ATOM 661 C CA . ILE A 1 84 ? 1.772 1.983 -5.300 1.00 95.50 84 ILE A CA 1
ATOM 662 C C . ILE A 1 84 ? 0.544 1.675 -4.450 1.00 95.50 84 ILE A C 1
ATOM 664 O O . ILE A 1 84 ? 0.205 0.507 -4.241 1.00 95.50 84 ILE A O 1
ATOM 668 N N . GLY A 1 85 ? -0.152 2.720 -4.001 1.00 96.62 85 GLY A N 1
ATOM 669 C CA . GLY A 1 85 ? -1.474 2.618 -3.392 1.00 96.62 85 GLY A CA 1
ATOM 670 C C . GLY A 1 85 ? -2.582 2.892 -4.403 1.00 96.62 85 GLY A C 1
ATOM 671 O O . GLY A 1 85 ? -2.567 3.910 -5.090 1.00 96.62 85 GLY A O 1
ATOM 672 N N . LEU A 1 86 ? -3.593 2.027 -4.461 1.00 97.12 86 LEU A N 1
ATOM 673 C CA . LEU A 1 86 ? -4.801 2.232 -5.260 1.00 97.12 86 LEU A CA 1
ATOM 674 C C . LEU A 1 86 ? -6.032 2.247 -4.352 1.00 97.12 86 LEU A C 1
ATOM 676 O O . LEU A 1 86 ? -6.412 1.225 -3.780 1.00 97.12 86 LEU A O 1
ATOM 680 N N . GLY A 1 87 ? -6.668 3.409 -4.220 1.00 96.88 87 GLY A N 1
ATOM 681 C CA . GLY A 1 87 ? -7.915 3.559 -3.480 1.00 96.88 87 GLY A CA 1
ATOM 682 C C . GLY A 1 87 ? -9.103 2.920 -4.199 1.00 96.88 87 GLY A C 1
ATOM 683 O O . GLY A 1 87 ? -9.122 2.781 -5.422 1.00 96.88 87 GLY A O 1
ATOM 684 N N . THR A 1 88 ? -10.147 2.584 -3.442 1.00 96.25 88 THR A N 1
ATOM 685 C CA . THR A 1 88 ? -11.378 1.967 -3.980 1.00 96.25 88 THR A CA 1
ATOM 686 C C . THR A 1 88 ? -12.131 2.835 -4.993 1.00 96.25 88 THR A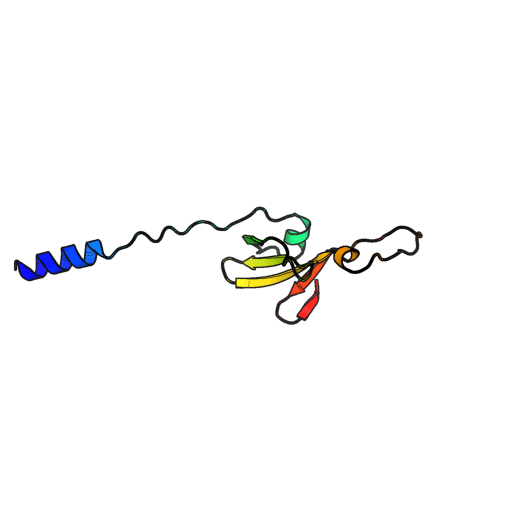 C 1
ATOM 688 O O . THR A 1 88 ? -12.971 2.321 -5.726 1.00 96.25 88 THR A O 1
ATOM 691 N N . GLN A 1 89 ? -11.832 4.136 -5.060 1.00 96.75 89 GLN A N 1
ATOM 692 C CA . GLN A 1 89 ? -12.407 5.074 -6.031 1.00 96.75 89 GLN A CA 1
ATOM 693 C C . GLN A 1 89 ? -11.493 5.319 -7.247 1.00 96.75 89 GLN A C 1
ATOM 695 O O . GLN A 1 89 ? -11.786 6.185 -8.068 1.00 96.75 89 GLN A O 1
ATOM 700 N N . GLY A 1 90 ? -10.390 4.572 -7.378 1.00 92.44 90 GLY A N 1
ATOM 701 C CA . GLY A 1 90 ? -9.443 4.691 -8.494 1.00 92.44 90 GLY A CA 1
ATOM 702 C C . GLY A 1 90 ? -8.399 5.801 -8.333 1.00 92.44 90 GLY A C 1
ATOM 703 O O . GLY A 1 90 ? -7.632 6.065 -9.254 1.00 92.44 90 GLY A O 1
ATOM 704 N N . ASN A 1 91 ? -8.352 6.453 -7.174 1.00 95.81 91 ASN A N 1
ATOM 705 C CA . ASN A 1 91 ? -7.285 7.376 -6.800 1.00 95.81 91 ASN A CA 1
ATOM 706 C C . ASN A 1 91 ? -5.974 6.618 -6.527 1.00 95.81 91 ASN A C 1
ATOM 708 O O . ASN A 1 91 ? -5.995 5.566 -5.892 1.00 95.81 91 ASN A O 1
ATOM 712 N N . VAL A 1 92 ? -4.847 7.166 -6.986 1.00 95.12 92 VAL A N 1
ATOM 713 C CA . VAL A 1 92 ? -3.511 6.559 -6.867 1.00 95.12 92 VAL A CA 1
ATOM 714 C C . VAL A 1 92 ? -2.652 7.383 -5.909 1.00 95.12 92 VAL A C 1
ATOM 716 O O . VAL A 1 92 ? -2.710 8.615 -5.955 1.00 95.12 92 VAL A O 1
ATOM 719 N N . PHE A 1 93 ? -1.883 6.703 -5.062 1.00 88.19 93 PHE A N 1
ATOM 720 C CA . PHE A 1 93 ? -0.989 7.273 -4.055 1.00 88.19 93 PHE A CA 1
ATOM 721 C C . PHE A 1 93 ? 0.419 6.693 -4.165 1.00 88.19 93 PHE A C 1
ATOM 723 O O . PHE A 1 93 ? 0.525 5.481 -4.471 1.00 88.19 93 PHE A O 1
#

Sequence (93 aa):
MRIAFSSIIFLLLLSTKVLAQSDATDIPEDIYKIFPNATRVVEMHTDIKVTPVYQLQQLLGYVFESSDFVDFIGFSGKPVNVVIGLGTQGNVF

Solvent-accessible surface area (backbone atoms only — not comparable to full-atom values): 5703 Å² total; per-residue (Å²): 116,72,66,63,57,52,50,53,54,54,59,62,68,64,65,70,81,79,77,79,74,80,76,64,44,82,72,55,69,75,53,36,77,72,41,78,71,55,38,29,62,53,79,56,46,95,90,50,76,38,26,50,35,18,41,81,92,43,77,53,28,35,38,36,49,42,60,72,80,49,82,41,72,39,98,86,73,44,80,53,76,49,78,40,35,38,35,80,85,73,50,76,85

Foldseek 3Di:
DVVVVVVVVVVVVPPDPPPPDQQFDDDDPLNCVVPVQFRDWDDADPVARWIFTDNPPHTFWIKHKPVSPDFDQDPVRDTDIDIWTAGPVRDID